Protein AF-G5ACR1-F1 (afdb_monomer_lite)

Sequence (80 aa):
GLVPSDIGTHSA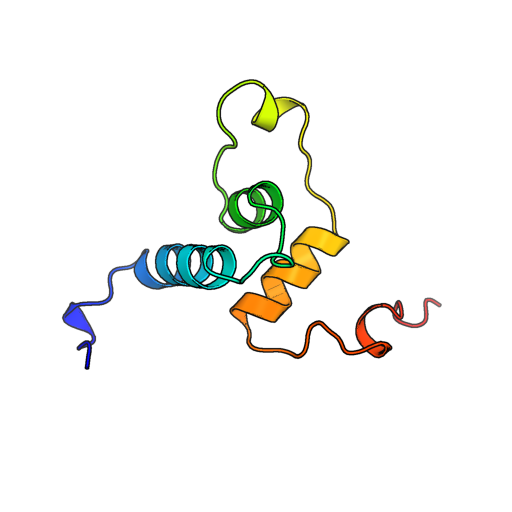RKGSATFVSSCSNGGPSAAAICIRAGWKLLGVQDTYTRYESAGDCIVGRYVTGLPFDDTGFAILPPFF

Radius of gyration: 14.91 Å; chains: 1; bounding box: 31×40×38 Å

Structure (mmCIF, N/CA/C/O backbone):
data_AF-G5ACR1-F1
#
_entry.id   AF-G5ACR1-F1
#
loop_
_atom_site.group_PDB
_atom_site.id
_atom_site.type_symbol
_atom_site.label_atom_id
_atom_site.label_alt_id
_atom_site.label_comp_id
_atom_site.label_asym_id
_atom_site.label_entity_id
_atom_site.label_seq_id
_atom_site.pdbx_PDB_ins_code
_atom_site.Cartn_x
_atom_site.Cartn_y
_atom_site.Cartn_z
_atom_site.occupancy
_atom_site.B_iso_or_equiv
_atom_site.auth_seq_id
_atom_site.auth_comp_id
_atom_site.auth_asym_id
_atom_site.auth_atom_id
_atom_site.pdbx_PDB_model_num
ATOM 1 N N . GLY A 1 1 ? 8.176 -24.301 7.504 1.00 74.88 1 GLY A N 1
ATOM 2 C CA . GLY A 1 1 ? 7.135 -23.463 6.877 1.00 74.88 1 GLY A CA 1
ATOM 3 C C . GLY A 1 1 ? 6.093 -23.117 7.919 1.00 74.88 1 GLY A C 1
ATOM 4 O O . GLY A 1 1 ? 6.022 -23.838 8.905 1.00 74.88 1 GLY A O 1
ATOM 5 N N . LEU A 1 2 ? 5.344 -22.029 7.722 1.00 86.19 2 LEU A N 1
ATOM 6 C CA . LEU A 1 2 ? 4.230 -21.641 8.601 1.00 86.19 2 LEU A CA 1
ATOM 7 C C . LEU A 1 2 ? 3.055 -22.613 8.429 1.00 86.19 2 LEU A C 1
ATOM 9 O O . LEU A 1 2 ? 2.799 -23.065 7.311 1.00 86.19 2 LEU A O 1
ATOM 13 N N . VAL A 1 3 ? 2.343 -22.918 9.512 1.00 94.25 3 VAL A N 1
ATOM 14 C CA . VAL A 1 3 ? 1.086 -23.682 9.477 1.00 94.25 3 VAL A CA 1
ATOM 15 C C . VAL A 1 3 ? -0.120 -22.733 9.507 1.00 94.25 3 VAL A C 1
ATOM 17 O O . VAL A 1 3 ? 0.015 -21.594 9.953 1.00 94.25 3 VAL A O 1
ATOM 20 N N . PRO A 1 4 ? -1.320 -23.152 9.057 1.00 88.81 4 PRO A N 1
ATOM 21 C CA . PRO A 1 4 ? -2.491 -22.269 9.023 1.00 88.81 4 PRO A CA 1
ATOM 22 C C . PRO A 1 4 ? -2.839 -21.620 10.372 1.00 88.81 4 PRO A C 1
ATOM 24 O O . PRO A 1 4 ? -3.312 -20.489 10.393 1.00 88.81 4 PRO A O 1
ATOM 27 N N . SER A 1 5 ? -2.556 -22.291 11.495 1.00 93.81 5 SER A N 1
ATOM 28 C CA . SER A 1 5 ? -2.754 -21.746 12.846 1.00 93.81 5 SER A CA 1
ATOM 29 C C . SER A 1 5 ? -1.839 -20.564 13.185 1.00 93.81 5 SER A C 1
ATOM 31 O O . SER A 1 5 ? -2.157 -19.802 14.093 1.00 93.81 5 SER A O 1
ATOM 33 N N . ASP A 1 6 ? -0.738 -20.381 12.454 1.00 93.19 6 ASP A N 1
ATOM 34 C CA . ASP A 1 6 ? 0.179 -19.250 12.632 1.00 93.19 6 ASP A CA 1
ATOM 35 C C . ASP A 1 6 ? -0.330 -17.980 11.921 1.00 93.19 6 ASP A C 1
ATOM 37 O O . ASP A 1 6 ? 0.182 -16.876 12.133 1.00 93.19 6 ASP A O 1
ATOM 41 N N . ILE A 1 7 ? -1.335 -18.114 11.046 1.00 93.00 7 ILE A N 1
ATOM 42 C CA . ILE A 1 7 ? -1.854 -17.034 10.206 1.00 93.00 7 ILE A CA 1
ATOM 43 C C . ILE A 1 7 ? -3.130 -16.465 10.831 1.00 93.00 7 ILE A C 1
ATOM 45 O O . ILE A 1 7 ? -4.228 -16.992 10.680 1.00 93.00 7 ILE A O 1
ATOM 49 N N . GLY A 1 8 ? -2.983 -15.336 11.522 1.00 95.06 8 GLY A N 1
ATOM 50 C CA . GLY A 1 8 ? -4.109 -14.567 12.040 1.00 95.06 8 GLY A CA 1
ATOM 51 C C . GLY A 1 8 ? -4.849 -13.765 10.963 1.00 95.06 8 GLY A C 1
ATOM 52 O O . GLY A 1 8 ? -4.351 -13.522 9.863 1.00 95.06 8 GLY A O 1
ATOM 53 N N . THR A 1 9 ? -6.021 -13.242 11.329 1.00 93.62 9 THR A N 1
ATOM 54 C CA . THR A 1 9 ? -6.906 -12.436 10.459 1.00 93.62 9 THR A CA 1
ATOM 55 C C . THR A 1 9 ? -6.229 -11.212 9.835 1.00 93.62 9 THR A C 1
ATOM 57 O O . THR A 1 9 ? -6.590 -10.779 8.744 1.00 93.62 9 THR A O 1
ATOM 60 N N . HIS A 1 10 ? -5.216 -10.651 10.498 1.00 92.50 10 HIS A N 1
ATOM 61 C CA . HIS A 1 10 ? -4.456 -9.503 9.999 1.00 92.50 10 HIS A CA 1
ATOM 62 C C . HIS A 1 10 ? -3.114 -9.869 9.355 1.00 92.50 10 HIS A C 1
ATOM 64 O O . HIS A 1 10 ? -2.418 -8.963 8.893 1.00 92.50 10 HIS A O 1
ATOM 70 N N . SER A 1 11 ? -2.725 -11.147 9.333 1.00 94.19 11 SER A N 1
ATOM 71 C CA . SER A 1 11 ? -1.405 -11.570 8.853 1.00 94.19 11 SER A CA 1
ATOM 72 C C . SER A 1 11 ? -1.185 -11.208 7.389 1.00 94.19 11 SER A C 1
ATOM 74 O O . SER A 1 11 ? -0.124 -10.687 7.067 1.00 94.19 11 SER A O 1
ATOM 76 N N . ALA A 1 12 ? -2.198 -11.368 6.529 1.00 91.88 12 ALA A N 1
ATOM 77 C CA . ALA A 1 12 ? -2.107 -10.977 5.121 1.00 91.88 12 ALA A CA 1
ATOM 78 C C . ALA A 1 1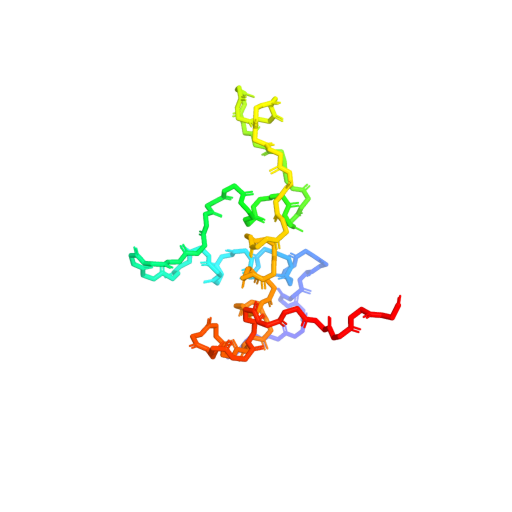2 ? -1.810 -9.477 4.961 1.00 91.88 12 ALA A C 1
ATOM 80 O O . ALA A 1 12 ? -0.856 -9.107 4.288 1.00 91.88 12 ALA A O 1
ATOM 81 N N . ARG A 1 13 ? -2.564 -8.615 5.657 1.00 93.31 13 ARG A N 1
ATOM 82 C CA . ARG A 1 13 ? -2.400 -7.153 5.585 1.00 93.31 13 ARG A CA 1
ATOM 83 C C . ARG A 1 13 ? -1.060 -6.671 6.151 1.00 93.31 13 ARG A C 1
ATOM 85 O O . ARG A 1 13 ? -0.450 -5.759 5.602 1.00 93.31 13 ARG A O 1
ATOM 92 N N . LYS A 1 14 ? -0.608 -7.250 7.270 1.00 94.19 14 LYS A N 1
ATOM 93 C CA . LYS A 1 14 ? 0.698 -6.917 7.866 1.00 94.19 14 LYS A CA 1
ATOM 94 C C . LYS A 1 14 ? 1.835 -7.410 6.973 1.00 94.19 14 LYS A C 1
ATOM 96 O O . LYS A 1 14 ? 2.731 -6.641 6.657 1.00 94.19 14 LYS A O 1
ATOM 101 N N . GLY A 1 15 ? 1.753 -8.664 6.531 1.00 94.12 15 GLY A N 1
ATOM 102 C CA . GLY A 1 15 ? 2.749 -9.294 5.673 1.00 94.12 15 GLY A CA 1
ATOM 103 C C . GLY A 1 15 ? 2.896 -8.583 4.333 1.00 94.12 15 GLY A C 1
ATOM 104 O O . GLY A 1 15 ? 4.019 -8.322 3.920 1.00 94.12 15 GLY A O 1
ATOM 105 N N . SER A 1 16 ? 1.788 -8.184 3.698 1.00 93.19 16 SER A N 1
ATOM 106 C CA . SER A 1 16 ? 1.825 -7.416 2.450 1.00 93.19 16 SER A CA 1
ATOM 107 C C . SER A 1 16 ? 2.514 -6.066 2.641 1.00 93.19 16 SER A C 1
ATOM 109 O O . SER A 1 16 ? 3.387 -5.712 1.858 1.00 93.19 16 SER A O 1
ATOM 111 N N . ALA A 1 17 ? 2.176 -5.327 3.703 1.00 94.00 17 ALA A N 1
ATOM 112 C CA . ALA A 1 17 ? 2.811 -4.045 3.991 1.00 94.00 17 ALA A CA 1
ATOM 113 C C . ALA A 1 17 ? 4.317 -4.202 4.262 1.00 94.00 17 ALA A C 1
ATOM 115 O O . ALA A 1 17 ? 5.114 -3.452 3.705 1.00 94.00 17 ALA A O 1
ATOM 116 N N . THR A 1 18 ? 4.712 -5.210 5.050 1.00 92.94 18 THR A N 1
ATOM 117 C CA . THR A 1 18 ? 6.124 -5.522 5.314 1.00 92.94 18 THR A CA 1
ATOM 118 C C . THR A 1 18 ? 6.864 -5.886 4.031 1.00 92.94 18 THR A C 1
ATOM 120 O O . THR A 1 18 ? 7.916 -5.312 3.761 1.00 92.94 18 THR A O 1
ATOM 123 N N . PHE A 1 19 ? 6.297 -6.776 3.214 1.00 91.56 19 PHE A N 1
ATOM 124 C CA . PHE A 1 19 ? 6.879 -7.192 1.941 1.00 91.56 19 PHE A CA 1
ATOM 125 C C . PHE A 1 19 ? 7.160 -5.990 1.036 1.00 91.56 19 PHE A C 1
ATOM 127 O O . PHE A 1 19 ? 8.301 -5.789 0.627 1.00 91.56 19 PHE A O 1
ATOM 134 N N . VAL A 1 20 ? 6.162 -5.130 0.811 1.00 91.38 20 VAL A N 1
ATOM 135 C CA . VAL A 1 20 ? 6.333 -3.954 -0.052 1.00 91.38 20 VAL A CA 1
ATOM 136 C C . VAL A 1 20 ? 7.289 -2.918 0.553 1.00 91.38 20 VAL A C 1
ATOM 138 O O . VAL A 1 20 ? 8.079 -2.318 -0.170 1.00 91.38 20 VAL A O 1
ATOM 141 N N . SER A 1 21 ? 7.281 -2.726 1.875 1.00 89.81 21 SER A N 1
ATOM 142 C CA . SER A 1 21 ? 8.213 -1.802 2.545 1.00 89.81 21 SER A CA 1
ATOM 143 C C . SER A 1 21 ? 9.670 -2.273 2.539 1.00 89.81 21 SER A C 1
ATOM 145 O O . SER A 1 21 ? 10.571 -1.466 2.741 1.00 89.81 21 SER A O 1
ATOM 147 N N . SER A 1 22 ? 9.907 -3.571 2.322 1.00 85.06 22 SER A N 1
ATOM 148 C CA . SER A 1 22 ? 11.250 -4.162 2.295 1.00 85.06 22 SER A CA 1
ATOM 149 C C . SER A 1 22 ? 11.951 -4.031 0.939 1.00 85.06 22 SER A C 1
ATOM 151 O O . SER A 1 22 ? 13.101 -4.446 0.794 1.00 85.06 22 SER A O 1
ATOM 153 N N . CYS A 1 23 ? 11.275 -3.463 -0.064 1.00 69.44 23 CYS A N 1
ATOM 154 C CA . CYS A 1 23 ? 11.854 -3.241 -1.381 1.00 69.44 23 CYS A CA 1
ATOM 155 C C . CYS A 1 23 ? 12.992 -2.203 -1.315 1.00 69.44 23 CYS A C 1
ATOM 157 O O . CYS A 1 23 ? 12.911 -1.219 -0.585 1.00 69.44 23 CYS A O 1
ATOM 159 N N . SER A 1 24 ? 14.066 -2.453 -2.075 1.00 67.00 24 SER A N 1
ATOM 160 C CA . SER A 1 24 ? 15.282 -1.620 -2.147 1.00 67.00 24 SER A CA 1
ATOM 161 C C . SER A 1 24 ? 14.985 -0.190 -2.653 1.00 67.00 24 SER A C 1
ATOM 163 O O . SER A 1 24 ? 13.836 0.124 -2.937 1.00 67.00 24 SER A O 1
ATOM 165 N N . ASN A 1 25 ? 16.009 0.670 -2.758 1.00 64.12 25 ASN A N 1
ATOM 166 C CA . ASN A 1 25 ? 16.021 2.139 -2.944 1.00 64.12 25 ASN A CA 1
ATOM 167 C C . ASN A 1 25 ? 15.052 2.781 -3.983 1.00 64.12 25 ASN A C 1
ATOM 169 O O . ASN A 1 25 ? 15.051 4.000 -4.117 1.00 64.12 25 ASN A O 1
ATOM 173 N N . GLY A 1 26 ? 14.250 2.004 -4.718 1.00 73.50 26 GLY A N 1
ATOM 174 C CA . GLY A 1 26 ? 13.175 2.450 -5.616 1.00 73.50 26 GLY A CA 1
ATOM 175 C C . GLY A 1 26 ? 11.768 1.914 -5.290 1.00 73.50 26 GLY A C 1
ATOM 176 O O . GLY A 1 26 ? 10.901 1.965 -6.157 1.00 73.50 26 GLY A O 1
ATOM 177 N N . GLY A 1 27 ? 11.529 1.359 -4.095 1.00 80.69 27 GLY A N 1
ATOM 178 C CA . GLY A 1 27 ? 10.206 0.884 -3.667 1.00 80.69 27 GLY A CA 1
ATOM 179 C C . GLY A 1 27 ? 9.155 2.002 -3.528 1.00 80.69 27 GLY A C 1
ATOM 180 O O . GLY A 1 27 ? 9.496 3.188 -3.512 1.00 80.69 27 GLY A O 1
ATOM 181 N N . PRO A 1 28 ? 7.858 1.656 -3.421 1.00 87.81 28 PRO A N 1
ATOM 182 C CA . PRO A 1 28 ? 6.794 2.649 -3.306 1.00 87.81 28 PRO A CA 1
ATOM 183 C C . PRO A 1 28 ? 6.873 3.432 -1.992 1.00 87.81 28 PRO A C 1
ATOM 185 O O . PRO A 1 28 ? 7.413 2.966 -0.987 1.00 87.81 28 PRO A O 1
ATOM 188 N N . SER A 1 29 ? 6.290 4.632 -1.987 1.00 90.62 29 SER A N 1
ATOM 189 C CA . SER A 1 29 ? 6.332 5.506 -0.816 1.00 90.62 29 SER A CA 1
ATOM 190 C C . SER A 1 29 ? 5.664 4.857 0.402 1.00 90.62 29 SER A C 1
ATOM 192 O O . SER A 1 29 ? 4.607 4.227 0.303 1.00 90.62 29 SER A O 1
ATOM 194 N N . ALA A 1 30 ? 6.242 5.074 1.587 1.00 90.75 30 ALA A N 1
ATOM 195 C CA . ALA A 1 30 ? 5.654 4.610 2.845 1.00 90.75 30 ALA A CA 1
ATOM 196 C C . ALA A 1 30 ? 4.221 5.139 3.039 1.00 90.75 30 ALA A C 1
ATOM 198 O O . ALA A 1 30 ? 3.364 4.441 3.578 1.00 90.75 30 ALA A O 1
ATOM 199 N N . ALA A 1 31 ? 3.940 6.347 2.539 1.00 93.44 31 ALA A N 1
ATOM 200 C CA . ALA A 1 31 ? 2.603 6.916 2.570 1.00 93.44 31 ALA A CA 1
ATOM 201 C C . ALA A 1 31 ? 1.598 6.116 1.729 1.00 93.44 31 ALA A C 1
ATOM 203 O O . ALA A 1 31 ? 0.516 5.808 2.225 1.00 93.44 31 ALA A O 1
ATOM 204 N N . ALA A 1 32 ? 1.957 5.725 0.501 1.00 93.62 32 ALA A N 1
ATOM 205 C CA . ALA A 1 32 ? 1.092 4.917 -0.358 1.00 93.62 32 ALA A CA 1
ATOM 206 C C . ALA A 1 32 ? 0.800 3.540 0.263 1.00 93.62 32 ALA A C 1
ATOM 208 O O . ALA A 1 32 ? -0.344 3.086 0.249 1.00 93.62 32 ALA A O 1
ATOM 209 N N . ILE A 1 33 ? 1.808 2.909 0.880 1.00 94.56 33 ILE A N 1
ATOM 210 C CA . ILE A 1 33 ? 1.646 1.631 1.592 1.00 94.56 33 ILE A CA 1
ATOM 211 C C . ILE A 1 33 ? 0.658 1.782 2.757 1.00 94.56 33 ILE A C 1
ATOM 213 O O . ILE A 1 33 ? -0.283 0.997 2.874 1.00 94.56 33 ILE A O 1
ATOM 217 N N . CYS A 1 34 ? 0.841 2.800 3.602 1.00 94.69 34 CYS A N 1
ATOM 218 C CA . CYS A 1 34 ? -0.035 3.061 4.743 1.00 94.69 34 CYS A CA 1
ATOM 219 C C . CYS A 1 34 ? -1.472 3.377 4.311 1.00 94.69 34 CYS A C 1
ATOM 221 O O . CYS A 1 34 ? -2.406 2.791 4.855 1.00 94.69 34 CYS A O 1
ATOM 223 N N . ILE A 1 35 ? -1.658 4.239 3.307 1.00 94.31 35 ILE A N 1
ATOM 224 C CA . ILE A 1 35 ? -2.984 4.594 2.786 1.00 94.31 35 ILE A CA 1
ATOM 225 C C . ILE A 1 35 ? -3.700 3.343 2.255 1.00 94.31 35 ILE A C 1
ATOM 227 O O . ILE A 1 35 ? -4.834 3.080 2.656 1.00 94.31 35 ILE A O 1
ATOM 231 N N . ARG A 1 36 ? -3.032 2.514 1.440 1.00 93.44 36 ARG A N 1
ATOM 232 C CA . ARG A 1 36 ? -3.601 1.257 0.920 1.00 93.44 36 ARG A CA 1
ATOM 233 C C . ARG A 1 36 ? -3.890 0.232 2.018 1.00 93.44 36 ARG A C 1
ATOM 235 O O . ARG A 1 36 ? -4.871 -0.502 1.938 1.00 93.44 36 ARG A O 1
ATOM 242 N N . ALA A 1 37 ? -3.070 0.185 3.067 1.00 93.94 37 ALA A N 1
ATOM 243 C CA . ALA A 1 37 ? -3.310 -0.666 4.233 1.00 93.94 37 ALA A CA 1
ATOM 244 C C . ALA A 1 37 ? -4.441 -0.149 5.151 1.00 93.94 37 ALA A C 1
ATOM 246 O O . ALA A 1 37 ? -4.796 -0.827 6.128 1.00 93.94 37 ALA A O 1
ATOM 247 N N . GLY A 1 38 ? -5.008 1.030 4.860 1.00 93.31 38 GLY A N 1
ATOM 248 C CA . GLY A 1 38 ? -6.012 1.698 5.687 1.00 93.31 38 GLY A CA 1
ATOM 249 C C . GLY A 1 38 ? -5.442 2.194 7.017 1.00 93.31 38 GLY A C 1
ATOM 250 O O . GLY A 1 38 ? -6.119 2.141 8.044 1.00 93.31 38 GLY A O 1
ATOM 251 N N . TRP A 1 39 ? -4.168 2.582 7.037 1.00 94.62 39 TRP A N 1
ATOM 252 C CA . TRP A 1 39 ? -3.465 3.084 8.215 1.00 94.62 39 TRP A CA 1
ATOM 253 C C . TRP A 1 39 ? -3.426 4.606 8.225 1.00 94.62 39 TRP A C 1
ATOM 255 O O . TRP A 1 39 ? -3.323 5.253 7.185 1.00 94.62 39 TRP A O 1
ATOM 265 N N . LYS A 1 40 ? -3.471 5.170 9.432 1.00 91.12 40 LYS A N 1
ATOM 266 C CA . LYS A 1 40 ? -3.259 6.597 9.662 1.00 91.12 40 LYS A CA 1
ATOM 267 C C . LYS A 1 40 ? -1.795 6.959 9.444 1.00 91.12 40 LYS A C 1
ATOM 269 O O . LYS A 1 40 ? -0.909 6.258 9.933 1.00 91.12 40 LYS A O 1
ATOM 274 N N . LEU A 1 41 ? -1.552 8.070 8.757 1.00 89.94 41 LEU A N 1
ATOM 275 C CA . LEU A 1 41 ? -0.222 8.663 8.657 1.00 89.94 41 LEU A CA 1
ATOM 276 C C . LEU A 1 41 ? -0.025 9.551 9.889 1.00 89.94 41 LEU A C 1
ATOM 278 O O . LEU A 1 41 ? -0.851 10.404 10.174 1.00 89.94 41 LEU A O 1
ATOM 282 N N . LEU A 1 42 ? 1.012 9.329 10.695 1.00 88.75 42 LEU A N 1
ATOM 283 C CA . LEU A 1 42 ? 1.135 10.027 11.981 1.00 88.75 42 LEU A CA 1
ATOM 284 C C . LEU A 1 42 ? 1.327 11.549 11.799 1.00 88.75 42 LEU A C 1
ATOM 286 O O . LEU A 1 42 ? 2.105 12.006 10.958 1.00 88.75 42 LEU A O 1
ATOM 290 N N . GLY A 1 43 ? 0.650 12.340 12.637 1.00 92.50 43 GLY A N 1
ATOM 291 C CA . GLY A 1 43 ? 0.814 13.795 12.708 1.00 92.50 43 GLY A CA 1
ATOM 292 C C . GLY A 1 43 ? 0.312 14.537 11.466 1.00 92.50 43 GLY A C 1
ATOM 293 O O . GLY A 1 43 ? -0.767 14.264 10.951 1.00 92.50 43 GLY A O 1
ATOM 294 N N . VAL A 1 44 ? 1.101 15.503 10.988 1.00 93.38 44 VAL A N 1
ATOM 295 C CA . VAL A 1 44 ? 0.735 16.368 9.850 1.00 93.38 44 VAL A CA 1
ATOM 296 C C . VAL A 1 44 ? 0.606 15.608 8.528 1.00 93.38 44 VAL A C 1
ATOM 298 O O . VAL A 1 44 ? -0.067 16.076 7.610 1.00 93.38 44 VAL A O 1
ATOM 301 N N . GLN A 1 45 ? 1.218 14.427 8.421 1.00 92.50 45 GLN A N 1
ATOM 302 C CA . GLN A 1 45 ? 1.201 13.645 7.190 1.00 92.50 45 GLN A CA 1
ATOM 303 C C . GLN A 1 45 ? -0.212 13.165 6.833 1.00 92.50 45 GLN A C 1
ATOM 305 O O . GLN A 1 45 ? -0.528 13.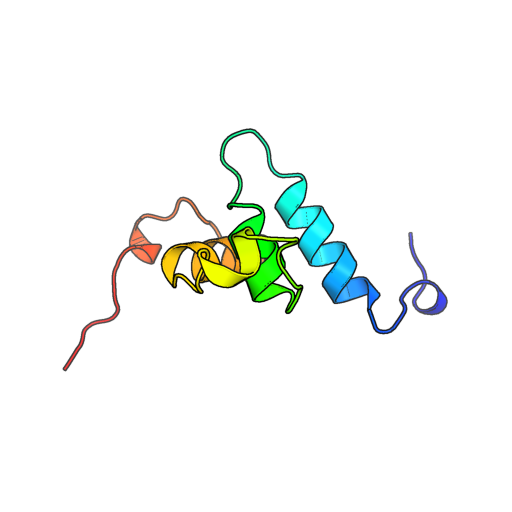166 5.647 1.00 92.50 45 GLN A O 1
ATOM 310 N N . ASP A 1 46 ? -1.074 12.851 7.814 1.00 91.38 46 ASP A N 1
ATOM 311 C CA . ASP A 1 46 ? -2.483 12.464 7.572 1.00 91.38 46 ASP A CA 1
ATOM 312 C C . ASP A 1 46 ? -3.282 13.581 6.895 1.00 91.38 46 ASP A C 1
ATOM 314 O O . ASP A 1 46 ? -4.196 13.334 6.111 1.00 91.38 46 ASP A O 1
ATOM 318 N N . THR A 1 47 ? -2.950 14.830 7.222 1.00 92.44 47 THR A N 1
ATOM 319 C CA . THR A 1 47 ? -3.678 16.008 6.747 1.00 92.44 47 THR A CA 1
ATOM 320 C C . THR A 1 47 ? -3.311 16.343 5.307 1.00 92.44 47 THR A C 1
ATOM 322 O O . THR A 1 47 ? -4.191 16.649 4.491 1.00 92.44 47 THR A O 1
ATOM 325 N N . TYR A 1 48 ? -2.012 16.301 5.004 1.00 91.75 48 TYR A N 1
ATOM 326 C CA . TYR A 1 48 ? -1.461 16.789 3.740 1.00 91.75 48 TYR A CA 1
ATOM 327 C C . TYR A 1 48 ? -1.255 15.693 2.700 1.00 91.75 48 TYR A C 1
ATOM 329 O O . TYR A 1 48 ? -1.316 15.976 1.506 1.00 91.75 48 TYR A O 1
ATOM 337 N N . THR A 1 49 ? -1.045 14.449 3.125 1.00 91.94 49 THR A N 1
ATOM 338 C CA . THR A 1 49 ? -0.810 13.346 2.196 1.00 91.94 49 THR A CA 1
ATOM 339 C C . THR A 1 49 ? -2.132 12.687 1.865 1.00 91.94 49 THR A C 1
ATOM 341 O O . THR A 1 49 ? -2.819 12.151 2.733 1.00 91.94 49 THR A O 1
ATOM 344 N N . ARG A 1 50 ? -2.513 12.757 0.593 1.00 89.50 50 ARG A N 1
ATOM 345 C CA . ARG A 1 50 ? -3.769 12.203 0.095 1.00 89.50 50 ARG A CA 1
ATOM 346 C C . ARG A 1 50 ? -3.504 10.973 -0.751 1.00 89.50 50 ARG A C 1
ATOM 348 O O . ARG A 1 50 ? -2.380 10.718 -1.173 1.00 89.50 50 ARG A O 1
ATOM 355 N N . TYR A 1 51 ? -4.569 10.210 -0.960 1.00 91.31 51 TYR A N 1
ATOM 356 C 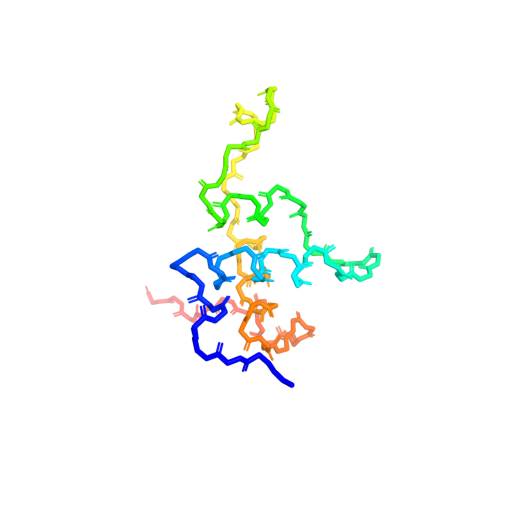CA . TYR A 1 51 ? -4.576 9.125 -1.925 1.00 91.31 51 TYR A CA 1
ATOM 357 C C . TYR A 1 51 ? -4.133 9.644 -3.297 1.00 91.31 51 TYR A C 1
ATOM 359 O O . TYR A 1 51 ? -4.618 10.678 -3.758 1.00 91.31 51 TYR A O 1
ATOM 367 N N . GLU A 1 52 ? -3.232 8.908 -3.935 1.00 91.06 52 GLU A N 1
ATOM 368 C CA . GLU A 1 52 ? -2.740 9.173 -5.279 1.00 91.06 52 GLU A CA 1
ATOM 369 C C . GLU A 1 52 ? -2.757 7.844 -6.042 1.00 91.06 52 GLU A C 1
ATOM 371 O O . GLU A 1 52 ? -2.324 6.808 -5.530 1.00 91.06 52 GLU A O 1
ATOM 376 N N . SER A 1 53 ? -3.341 7.861 -7.239 1.00 90.19 53 SER A N 1
ATOM 377 C CA . SER A 1 53 ? -3.644 6.652 -8.002 1.00 90.19 53 SER A CA 1
ATOM 378 C C . SER A 1 53 ? -2.403 5.894 -8.460 1.00 90.19 53 SER A C 1
ATOM 380 O O . SER A 1 53 ? -2.403 4.669 -8.419 1.00 90.19 53 SER A O 1
ATOM 382 N N . ALA A 1 54 ? -1.342 6.577 -8.891 1.00 88.62 54 ALA A N 1
ATOM 383 C CA . ALA A 1 54 ? -0.133 5.921 -9.373 1.00 88.62 54 ALA A CA 1
ATOM 384 C C . ALA A 1 54 ? 0.575 5.166 -8.238 1.00 88.62 54 ALA A C 1
ATOM 386 O O . ALA A 1 54 ? 0.932 4.000 -8.403 1.00 88.62 54 ALA A O 1
ATOM 387 N N . GLY A 1 55 ? 0.705 5.786 -7.064 1.00 90.44 55 GLY A N 1
ATOM 388 C CA . GLY A 1 55 ? 1.251 5.170 -5.861 1.00 90.44 55 GLY A CA 1
ATOM 389 C C . GLY A 1 55 ? 0.437 3.957 -5.421 1.00 90.44 55 GLY A C 1
ATOM 390 O O . GLY A 1 55 ? 1.010 2.909 -5.123 1.00 90.44 55 GLY A O 1
ATOM 391 N N . ASP A 1 56 ? -0.893 4.064 -5.444 1.00 91.88 56 ASP A N 1
ATOM 392 C CA . ASP A 1 56 ? -1.775 2.944 -5.128 1.00 91.88 56 ASP A CA 1
ATOM 393 C C . ASP A 1 56 ? -1.597 1.777 -6.113 1.00 91.88 56 ASP A C 1
ATOM 395 O O . ASP A 1 56 ? -1.392 0.633 -5.696 1.00 91.88 56 ASP A O 1
ATOM 399 N N . CYS A 1 57 ? -1.586 2.059 -7.416 1.00 90.06 57 CYS A N 1
ATOM 400 C CA . CYS A 1 57 ? -1.414 1.041 -8.444 1.00 90.06 57 CYS A CA 1
ATOM 401 C C . CYS A 1 57 ? -0.035 0.356 -8.368 1.00 90.06 57 CYS A C 1
ATOM 403 O O . CYS A 1 57 ? 0.038 -0.867 -8.512 1.00 90.06 57 CYS A O 1
ATOM 405 N N . ILE A 1 58 ? 1.044 1.101 -8.084 1.00 89.81 58 ILE A N 1
ATOM 406 C CA . ILE A 1 58 ? 2.379 0.525 -7.858 1.00 89.81 58 ILE A CA 1
ATOM 407 C C . ILE A 1 58 ? 2.340 -0.423 -6.656 1.00 89.81 58 ILE A C 1
ATOM 409 O O . ILE A 1 58 ? 2.695 -1.592 -6.801 1.00 89.81 58 ILE A O 1
ATOM 413 N N . VAL A 1 59 ? 1.859 0.023 -5.486 1.00 92.62 59 VAL A N 1
ATOM 414 C CA . VAL A 1 59 ? 1.787 -0.842 -4.290 1.00 92.62 59 VAL A CA 1
ATOM 415 C C . VAL A 1 59 ? 0.951 -2.093 -4.573 1.00 92.62 59 VAL A C 1
ATOM 417 O O . VAL A 1 59 ? 1.333 -3.190 -4.166 1.00 92.62 59 VAL A O 1
ATOM 420 N N . GLY A 1 60 ? -0.155 -1.963 -5.311 1.00 91.81 60 GLY A N 1
ATOM 421 C CA . GLY A 1 60 ? -0.971 -3.097 -5.740 1.00 91.81 60 GLY A CA 1
ATOM 422 C C . GLY A 1 60 ? -0.186 -4.136 -6.533 1.00 91.81 60 GLY A C 1
ATOM 423 O O . GLY A 1 60 ? -0.235 -5.317 -6.187 1.00 91.81 60 GLY A O 1
ATOM 424 N N . ARG A 1 61 ? 0.595 -3.707 -7.531 1.00 89.62 61 ARG A N 1
ATOM 425 C CA . ARG A 1 61 ? 1.435 -4.611 -8.329 1.00 89.62 61 ARG A CA 1
ATOM 426 C C . ARG A 1 61 ? 2.4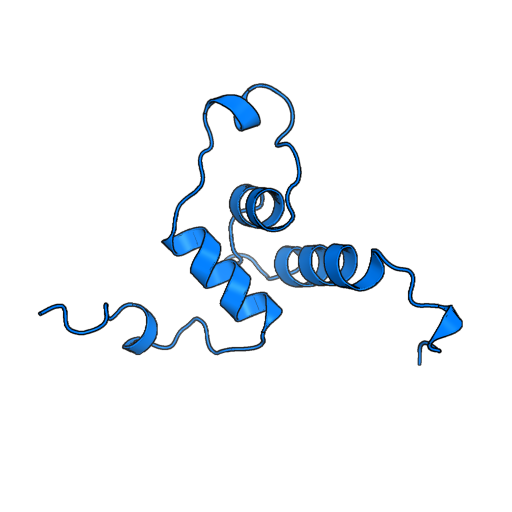45 -5.357 -7.478 1.00 89.62 61 ARG A C 1
ATOM 428 O O . ARG A 1 61 ? 2.491 -6.581 -7.573 1.00 89.62 61 ARG A O 1
ATOM 435 N N . TYR A 1 62 ? 3.148 -4.649 -6.594 1.00 89.94 62 TYR A N 1
ATOM 436 C CA . TYR A 1 62 ? 4.079 -5.269 -5.651 1.00 89.94 62 TYR A CA 1
ATOM 437 C C . TYR A 1 62 ? 3.391 -6.359 -4.821 1.00 89.94 62 TYR A C 1
ATOM 439 O O . TYR A 1 62 ? 3.862 -7.491 -4.804 1.00 89.94 62 TYR A O 1
ATOM 447 N N . VAL A 1 63 ? 2.244 -6.066 -4.196 1.00 91.62 63 VAL A N 1
ATOM 448 C CA . VAL A 1 63 ? 1.514 -7.055 -3.377 1.00 91.62 63 VAL A CA 1
ATOM 449 C C . VAL A 1 63 ? 1.068 -8.271 -4.197 1.00 91.62 63 VAL A C 1
ATOM 451 O O . VAL A 1 63 ? 1.072 -9.388 -3.686 1.00 91.62 63 VAL A O 1
ATOM 454 N N . THR A 1 64 ? 0.692 -8.070 -5.460 1.00 91.31 64 THR A N 1
ATOM 455 C CA . THR A 1 64 ? 0.242 -9.150 -6.359 1.00 91.31 64 THR A CA 1
ATOM 456 C C . THR A 1 64 ? 1.370 -9.872 -7.103 1.00 91.31 64 THR A C 1
ATOM 458 O O . THR A 1 64 ? 1.095 -10.836 -7.812 1.00 91.31 64 THR A O 1
ATOM 461 N N . GLY A 1 65 ? 2.625 -9.429 -6.963 1.00 88.56 65 GLY A N 1
ATOM 462 C CA . GLY A 1 65 ? 3.764 -9.983 -7.700 1.00 88.56 65 GLY A CA 1
ATOM 463 C C . GLY A 1 65 ? 3.738 -9.702 -9.208 1.00 88.56 65 GLY A C 1
ATOM 464 O O . GLY A 1 65 ? 4.342 -10.447 -9.975 1.00 88.56 65 GLY A O 1
ATOM 465 N N . LEU A 1 66 ? 3.026 -8.659 -9.647 1.00 88.31 66 LEU A N 1
ATOM 466 C CA . LEU A 1 66 ? 2.974 -8.261 -11.056 1.00 88.31 66 LEU A CA 1
ATOM 467 C C . LEU A 1 66 ? 4.194 -7.399 -11.435 1.00 88.31 66 LEU A C 1
ATOM 469 O O . LEU A 1 66 ? 4.664 -6.628 -10.593 1.00 88.31 66 LEU A O 1
ATOM 473 N N . PRO A 1 67 ? 4.669 -7.452 -12.698 1.00 85.69 67 PRO A N 1
ATOM 474 C CA . PRO A 1 67 ? 5.763 -6.600 -13.173 1.00 85.69 67 PRO A CA 1
ATOM 475 C C . PRO A 1 67 ? 5.416 -5.118 -12.995 1.00 85.69 67 PRO A C 1
ATOM 477 O O . PRO A 1 67 ? 4.356 -4.681 -13.445 1.00 85.69 67 PRO A O 1
ATOM 480 N N . PHE A 1 68 ? 6.265 -4.347 -12.318 1.00 80.12 68 PHE A N 1
ATOM 481 C CA . PHE A 1 68 ? 6.046 -2.910 -12.079 1.00 80.12 68 PHE A CA 1
ATOM 482 C C . PHE A 1 68 ? 6.777 -2.021 -13.097 1.00 80.12 68 PHE A C 1
ATOM 484 O O . PHE A 1 68 ? 6.457 -0.843 -13.224 1.00 80.12 68 PHE A O 1
ATOM 491 N N . ASP A 1 69 ? 7.744 -2.592 -13.807 1.00 82.94 69 ASP A N 1
ATOM 492 C CA . ASP A 1 69 ? 8.609 -1.980 -14.816 1.00 82.94 69 ASP A CA 1
ATOM 493 C C . ASP A 1 69 ? 8.065 -2.116 -16.248 1.00 82.94 69 ASP A C 1
ATOM 495 O O . ASP A 1 69 ? 8.636 -1.570 -17.192 1.00 82.94 69 ASP A O 1
ATOM 499 N N . ASP A 1 70 ? 6.939 -2.809 -16.420 1.00 82.75 70 ASP A N 1
ATOM 500 C CA . ASP A 1 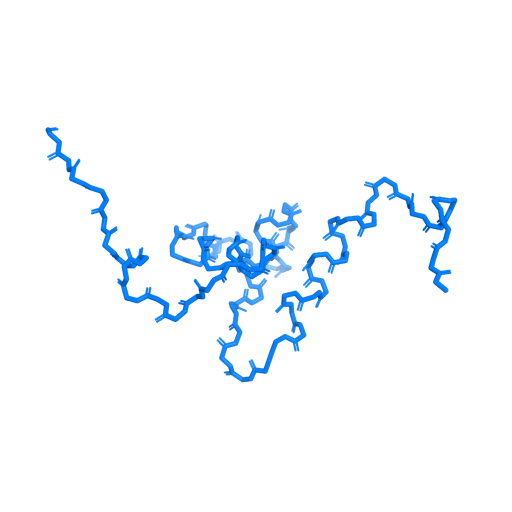70 ? 6.279 -2.948 -17.713 1.00 82.75 70 ASP A CA 1
ATOM 501 C C . ASP A 1 70 ? 5.693 -1.607 -18.183 1.00 82.75 70 ASP A C 1
ATOM 503 O O . ASP A 1 70 ? 4.764 -1.058 -17.589 1.00 82.75 70 ASP A O 1
ATOM 507 N N . THR A 1 71 ? 6.205 -1.098 -19.304 1.00 76.56 71 THR A N 1
ATOM 508 C CA . THR A 1 71 ? 5.729 0.138 -19.945 1.00 76.56 71 THR A CA 1
ATOM 509 C C . THR A 1 71 ? 4.236 0.117 -20.286 1.00 76.56 71 THR A C 1
ATOM 511 O O . THR A 1 71 ? 3.599 1.170 -20.273 1.00 76.56 71 THR A O 1
ATOM 514 N N . GLY A 1 72 ? 3.653 -1.065 -20.522 1.00 77.19 72 GLY A N 1
ATOM 515 C CA . GLY A 1 72 ? 2.226 -1.228 -20.799 1.00 77.19 72 GLY A CA 1
ATOM 516 C C . GLY A 1 72 ? 1.325 -0.871 -19.617 1.00 77.19 72 GLY A C 1
ATOM 517 O O . GLY A 1 72 ? 0.144 -0.596 -19.803 1.00 77.19 72 GLY A O 1
ATOM 518 N N . PHE A 1 73 ? 1.867 -0.821 -18.399 1.00 75.12 73 PHE A N 1
ATOM 519 C CA . PHE A 1 73 ? 1.121 -0.429 -17.206 1.00 75.12 73 PHE A CA 1
ATOM 520 C C . PHE A 1 73 ? 0.831 1.071 -17.134 1.00 75.12 73 PHE A C 1
ATOM 522 O O . PHE A 1 73 ? -0.224 1.464 -16.640 1.00 75.12 73 PHE A O 1
ATOM 529 N N . ALA A 1 74 ? 1.748 1.908 -17.618 1.00 74.00 74 ALA A N 1
ATOM 530 C CA . ALA A 1 74 ? 1.550 3.356 -17.621 1.00 74.00 74 ALA A CA 1
ATOM 531 C C . ALA A 1 74 ? 0.494 3.796 -18.653 1.00 74.00 74 ALA A C 1
ATOM 533 O O . ALA A 1 74 ? 0.048 4.943 -18.638 1.00 74.00 74 ALA A O 1
ATOM 534 N N . ILE A 1 75 ? 0.100 2.891 -19.554 1.00 78.06 75 ILE A N 1
ATOM 535 C CA . ILE A 1 75 ? -0.881 3.149 -20.599 1.00 78.06 75 ILE A CA 1
ATOM 536 C C . ILE A 1 75 ? -2.277 3.098 -19.977 1.00 78.06 75 ILE A C 1
ATOM 538 O O . ILE A 1 75 ? -2.732 2.062 -19.492 1.00 78.06 75 ILE A O 1
ATOM 542 N N . LEU A 1 76 ? -2.969 4.236 -20.004 1.00 71.25 76 LEU A N 1
ATOM 543 C CA . LEU A 1 76 ? -4.377 4.295 -19.635 1.00 71.25 76 LEU A CA 1
ATOM 544 C C . LEU A 1 76 ? -5.206 3.459 -20.626 1.00 71.25 76 LEU A C 1
ATOM 546 O O . LEU A 1 76 ? -4.903 3.463 -21.823 1.00 71.25 76 LEU A O 1
ATOM 550 N N . PRO A 1 77 ? -6.255 2.753 -20.165 1.00 71.94 77 PRO A N 1
ATOM 551 C CA . PRO A 1 77 ? -7.151 2.056 -21.078 1.00 71.94 77 PRO A CA 1
ATOM 552 C C . PRO A 1 77 ? -7.767 3.053 -22.079 1.00 71.94 77 PRO A C 1
ATOM 554 O O . PRO A 1 77 ? -7.917 4.233 -21.749 1.00 71.94 77 PRO A O 1
ATOM 557 N N . PRO A 1 78 ? -8.142 2.610 -23.293 1.00 76.12 78 PRO A N 1
ATOM 558 C CA . PRO A 1 78 ? -8.837 3.474 -24.236 1.00 76.12 78 PRO A CA 1
ATOM 559 C C . PRO A 1 78 ? -10.142 3.973 -23.607 1.00 76.12 78 PRO A C 1
ATOM 561 O O . PRO A 1 78 ? -11.003 3.173 -23.237 1.00 76.12 78 PRO A O 1
ATOM 564 N N . PHE A 1 79 ? -10.276 5.291 -23.478 1.00 75.81 79 PHE A N 1
ATOM 565 C CA . PHE A 1 79 ? -11.524 5.934 -23.080 1.00 75.81 79 PHE A CA 1
ATOM 566 C C . PHE A 1 79 ? -12.384 6.160 -24.330 1.00 75.81 79 PHE A C 1
ATOM 568 O O . PHE A 1 79 ? -11.869 6.632 -25.346 1.00 75.81 79 PHE A O 1
ATOM 575 N N . PHE A 1 80 ? -13.663 5.793 -24.252 1.00 61.16 80 PHE A N 1
ATOM 576 C CA . PHE A 1 80 ? -14.695 6.125 -25.240 1.00 61.16 80 PHE A CA 1
ATOM 577 C C . PHE A 1 80 ? -15.479 7.356 -24.791 1.00 61.16 80 PHE A C 1
ATOM 579 O O . PHE A 1 80 ? -15.706 7.481 -23.564 1.00 61.16 80 PHE A O 1
#

Secondary structure (DSSP, 8-state):
---GGG--TTHHHHHHHHHHHT--TTPPPHHHHHHHTTPPPTTTHHHH----HHHHHHHHHHHHT--SS-GGGSSPPPP-

Foldseek 3Di:
DDDPVNDDPCNLLVVLLVQQVPDPPPGADNLLSCVLSVHADPDCCNVPPDDDDLSVVRSVCSSVVHDSPDPVVVDDDDDD

pLDDT: mean 87.52, std 8.12, range [61.16, 95.06]

Organism: Phytophthora sojae (strain P6497) (NCBI:txid1094619)